Protein AF-A0A2N2ZHJ8-F1 (afdb_monomer_lite)

Secondary structure (DSSP, 8-state):
--HHHHHHHHHHHHHHTT-HHHHHHHHHHHHHHHHHHHHHHHHHHHH-

Radius of gyration: 14.44 Å; chains: 1; bounding box: 30×17×39 Å

Foldseek 3Di:
DCVVVVVVLVVLVVVCVPDVVSVVVNVVVVVVVVVVVVVVVVVVVVVD

Sequence (48 aa):
LNGAQNAGILAAQIIGAFDKTVQKKLDAYKESLKEKVIKGSAEIKKIN

pLDDT: mean 92.88, std 8.81, range [58.25, 98.06]

Structure (mmCIF, N/CA/C/O backbone):
data_AF-A0A2N2ZHJ8-F1
#
_entry.id   AF-A0A2N2ZHJ8-F1
#
loop_
_atom_site.group_PDB
_atom_site.id
_atom_site.type_symbol
_atom_site.label_atom_id
_atom_site.label_alt_id
_atom_site.label_comp_id
_atom_site.label_asym_id
_atom_site.label_entity_id
_atom_site.label_seq_id
_atom_site.pdbx_PDB_ins_code
_atom_site.Cartn_x
_atom_site.Cartn_y
_atom_site.Cartn_z
_atom_site.occupancy
_atom_site.B_iso_or_equiv
_atom_site.auth_seq_id
_atom_site.auth_comp_id
_atom_site.auth_asym_id
_atom_site.auth_atom_id
_atom_site.pdbx_PDB_model_num
ATOM 1 N N . LEU A 1 1 ? 9.913 10.287 12.246 1.00 58.94 1 LEU A N 1
ATOM 2 C CA . LEU A 1 1 ? 10.268 8.849 12.324 1.00 58.94 1 LEU A CA 1
ATOM 3 C C . LEU A 1 1 ? 9.427 7.903 11.437 1.00 58.94 1 LEU A C 1
ATOM 5 O O . LEU A 1 1 ? 9.737 6.726 11.429 1.00 58.94 1 LEU A O 1
ATOM 9 N N . ASN A 1 2 ? 8.497 8.372 10.581 1.00 72.12 2 ASN A N 1
ATOM 10 C CA . ASN A 1 2 ? 7.751 7.500 9.633 1.00 72.12 2 ASN A CA 1
ATOM 11 C C . ASN A 1 2 ? 8.207 7.609 8.161 1.00 72.12 2 ASN A C 1
ATOM 13 O O . ASN A 1 2 ? 7.538 7.118 7.253 1.00 72.12 2 ASN A O 1
ATOM 17 N N . GLY A 1 3 ? 9.341 8.268 7.901 1.00 85.62 3 GLY A N 1
ATOM 18 C CA . GLY A 1 3 ? 9.804 8.548 6.537 1.00 85.62 3 GLY A CA 1
ATOM 19 C C . GLY A 1 3 ? 10.081 7.287 5.719 1.00 85.62 3 GLY A C 1
ATOM 20 O O . GLY A 1 3 ? 9.706 7.230 4.555 1.00 85.62 3 GLY A O 1
ATOM 21 N N . ALA A 1 4 ? 10.654 6.252 6.341 1.00 93.12 4 ALA A N 1
ATOM 22 C CA . ALA A 1 4 ? 10.970 4.994 5.665 1.00 93.12 4 ALA A CA 1
ATOM 23 C C . ALA A 1 4 ? 9.713 4.246 5.189 1.00 93.12 4 ALA A C 1
ATOM 25 O O . ALA A 1 4 ? 9.685 3.739 4.071 1.00 93.12 4 ALA A O 1
ATOM 26 N N . GLN A 1 5 ? 8.647 4.228 5.997 1.00 90.25 5 GLN A N 1
ATOM 27 C CA . GLN A 1 5 ? 7.384 3.602 5.605 1.00 90.25 5 GLN A CA 1
ATOM 28 C C . GLN A 1 5 ? 6.728 4.359 4.444 1.00 90.25 5 GLN A C 1
ATOM 30 O O . GLN A 1 5 ? 6.319 3.743 3.462 1.00 90.25 5 GLN A O 1
ATOM 35 N N . ASN A 1 6 ? 6.684 5.692 4.519 1.00 91.19 6 ASN A N 1
ATOM 36 C CA . ASN A 1 6 ? 6.124 6.517 3.447 1.00 91.19 6 ASN A CA 1
ATOM 37 C C . ASN A 1 6 ? 6.945 6.408 2.154 1.00 91.19 6 ASN A C 1
ATOM 39 O O . ASN A 1 6 ? 6.369 6.304 1.074 1.00 91.19 6 ASN A O 1
ATOM 43 N N . ALA A 1 7 ? 8.276 6.355 2.258 1.00 96.31 7 ALA A N 1
ATOM 44 C CA . ALA A 1 7 ? 9.164 6.123 1.123 1.00 96.31 7 ALA A CA 1
ATOM 45 C C . ALA A 1 7 ? 8.941 4.737 0.496 1.00 96.31 7 ALA A C 1
ATOM 47 O O . ALA A 1 7 ? 8.896 4.620 -0.726 1.00 96.31 7 ALA A O 1
ATOM 48 N N . GLY A 1 8 ? 8.728 3.699 1.311 1.00 95.25 8 GLY A N 1
ATOM 49 C CA . GLY A 1 8 ? 8.384 2.361 0.830 1.00 95.25 8 GLY A CA 1
ATOM 50 C C . GLY A 1 8 ? 7.042 2.318 0.093 1.00 95.25 8 GLY A C 1
ATOM 51 O O . GLY A 1 8 ? 6.941 1.690 -0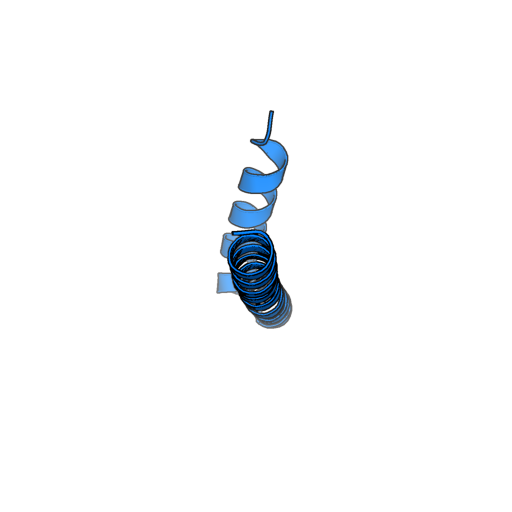.958 1.00 95.25 8 GLY A O 1
ATOM 52 N N . ILE A 1 9 ? 6.027 3.030 0.593 1.00 95.12 9 ILE A N 1
ATOM 53 C CA . ILE A 1 9 ? 4.727 3.149 -0.086 1.00 95.12 9 ILE A CA 1
ATOM 54 C C . ILE A 1 9 ? 4.885 3.885 -1.420 1.00 95.12 9 ILE A C 1
ATOM 56 O O . ILE A 1 9 ? 4.347 3.424 -2.424 1.00 95.12 9 ILE A O 1
ATOM 60 N N . LEU A 1 10 ? 5.657 4.975 -1.456 1.00 96.31 10 LEU A N 1
ATOM 61 C CA . LEU A 1 10 ? 5.931 5.713 -2.689 1.00 96.31 10 LEU A CA 1
ATOM 62 C C . LEU A 1 10 ? 6.663 4.842 -3.719 1.00 96.31 10 LEU A C 1
ATOM 64 O O . LEU A 1 10 ? 6.267 4.792 -4.881 1.00 96.31 10 LEU A O 1
ATOM 68 N N . ALA A 1 11 ? 7.686 4.099 -3.296 1.00 97.38 11 ALA A N 1
ATOM 69 C CA . ALA A 1 11 ? 8.389 3.157 -4.163 1.00 97.38 11 ALA A CA 1
ATOM 70 C C . ALA A 1 11 ? 7.442 2.072 -4.699 1.00 97.38 11 ALA A C 1
ATOM 72 O O . ALA 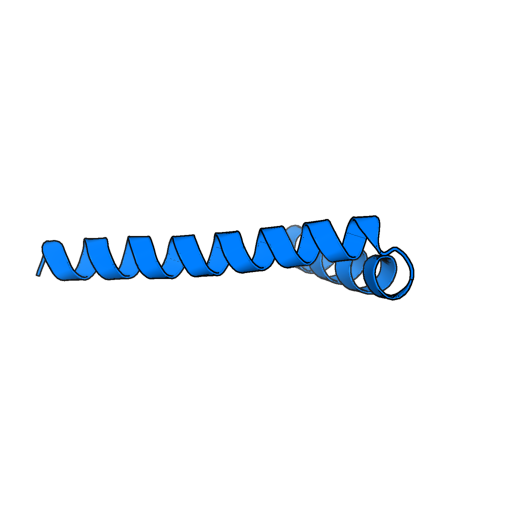A 1 11 ? 7.442 1.787 -5.896 1.00 97.38 11 ALA A O 1
ATOM 73 N N . ALA A 1 12 ? 6.577 1.517 -3.845 1.00 97.31 12 ALA A N 1
ATOM 74 C CA . ALA A 1 12 ? 5.566 0.557 -4.271 1.00 97.31 12 ALA A CA 1
ATOM 75 C C . ALA A 1 12 ? 4.587 1.167 -5.287 1.00 97.31 12 ALA A C 1
ATOM 77 O O . ALA A 1 12 ? 4.182 0.473 -6.214 1.00 97.31 12 ALA A O 1
ATOM 78 N N . GLN A 1 13 ? 4.214 2.446 -5.149 1.00 96.75 13 GLN A N 1
ATOM 79 C CA . GLN A 1 13 ? 3.345 3.139 -6.110 1.00 96.75 13 GLN A CA 1
ATOM 80 C C . GLN A 1 13 ? 4.023 3.302 -7.473 1.00 96.75 13 GLN A C 1
ATOM 82 O O . GLN A 1 13 ? 3.385 3.058 -8.494 1.00 96.75 13 GLN A O 1
ATOM 87 N N . ILE A 1 14 ? 5.311 3.657 -7.489 1.00 98.00 14 ILE A N 1
ATOM 88 C CA . ILE A 1 14 ? 6.108 3.767 -8.719 1.00 98.00 14 ILE A CA 1
ATOM 89 C C . ILE A 1 14 ? 6.202 2.403 -9.415 1.00 98.00 14 ILE A C 1
ATOM 91 O O . ILE A 1 14 ? 5.929 2.303 -10.607 1.00 98.00 14 ILE A O 1
ATOM 95 N N . ILE A 1 15 ? 6.527 1.339 -8.673 1.00 97.88 15 ILE A N 1
ATOM 96 C CA . ILE A 1 15 ? 6.619 -0.021 -9.226 1.00 97.88 15 ILE A CA 1
ATOM 97 C C . ILE A 1 15 ? 5.239 -0.507 -9.698 1.00 97.88 15 ILE A C 1
ATOM 99 O O . ILE A 1 15 ? 5.101 -1.037 -10.798 1.00 97.88 15 ILE A O 1
ATOM 103 N N . GLY A 1 16 ? 4.195 -0.283 -8.899 1.00 97.75 16 GLY A N 1
ATOM 104 C CA . GLY A 1 16 ? 2.822 -0.688 -9.199 1.00 97.75 16 GLY A CA 1
ATOM 105 C C . GLY A 1 16 ? 2.210 0.004 -10.419 1.00 97.75 16 GLY A C 1
ATOM 106 O O . GLY A 1 16 ? 1.251 -0.516 -10.979 1.00 97.75 16 GLY A O 1
ATOM 107 N N . ALA A 1 17 ? 2.767 1.131 -10.877 1.00 97.25 17 ALA A N 1
ATOM 108 C CA . ALA A 1 17 ? 2.357 1.754 -12.136 1.00 97.25 17 ALA A CA 1
ATOM 109 C C . ALA A 1 17 ? 2.643 0.860 -13.359 1.00 97.25 17 ALA A C 1
ATOM 111 O O . ALA A 1 17 ? 1.964 0.981 -14.377 1.00 97.25 17 ALA A O 1
ATOM 112 N N . PHE A 1 18 ? 3.608 -0.058 -13.243 1.00 97.88 18 PHE A N 1
ATOM 113 C CA . PHE A 1 18 ? 4.026 -0.960 -14.319 1.00 97.88 18 PHE A CA 1
ATOM 114 C C . PHE A 1 18 ? 3.884 -2.450 -13.955 1.00 97.88 18 PHE A C 1
ATOM 116 O O . PHE A 1 18 ? 3.860 -3.294 -14.847 1.00 97.88 18 PHE A O 1
ATOM 123 N N . ASP A 1 19 ? 3.726 -2.788 -12.670 1.00 98.00 19 ASP A N 1
ATOM 124 C CA . ASP A 1 19 ? 3.516 -4.154 -12.178 1.00 98.00 19 ASP A CA 1
ATOM 125 C C . ASP A 1 19 ? 2.126 -4.321 -11.533 1.00 98.00 19 ASP A C 1
ATOM 127 O O . ASP A 1 19 ? 1.858 -3.873 -10.411 1.00 98.00 19 ASP A O 1
ATOM 131 N N . LYS A 1 20 ? 1.242 -5.057 -12.223 1.00 97.19 20 LYS A N 1
ATOM 132 C CA 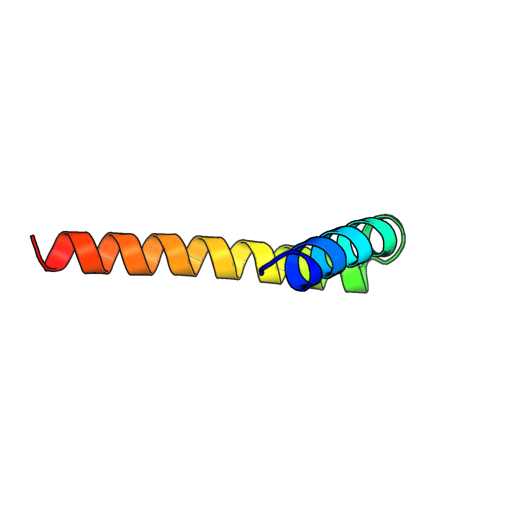. LYS A 1 20 ? -0.127 -5.348 -11.758 1.00 97.19 20 LYS A CA 1
ATOM 133 C C . LYS A 1 20 ? -0.180 -6.149 -10.455 1.00 97.19 20 LYS A C 1
ATOM 135 O O . LYS A 1 20 ? -1.156 -6.044 -9.714 1.00 97.19 20 LYS A O 1
ATOM 140 N N . THR A 1 21 ? 0.823 -6.970 -10.164 1.00 98.06 21 THR A N 1
ATOM 141 C CA . THR A 1 21 ? 0.892 -7.745 -8.919 1.00 98.06 21 THR A CA 1
ATOM 142 C C . THR A 1 21 ? 1.159 -6.819 -7.741 1.00 98.06 21 THR A C 1
ATOM 144 O O . THR A 1 21 ? 0.493 -6.922 -6.708 1.00 98.06 21 THR A O 1
ATOM 147 N N . VAL A 1 22 ? 2.095 -5.881 -7.900 1.00 97.75 22 VAL A N 1
ATOM 148 C CA . VAL A 1 22 ? 2.390 -4.858 -6.887 1.00 97.75 22 VAL A CA 1
ATOM 149 C C . VAL A 1 22 ? 1.203 -3.914 -6.712 1.00 97.75 22 VAL A C 1
ATOM 151 O O . VAL A 1 22 ? 0.823 -3.632 -5.576 1.00 97.75 22 VAL A O 1
ATOM 154 N N . GLN A 1 23 ? 0.546 -3.515 -7.804 1.00 97.88 23 GLN A N 1
ATOM 155 C CA . GLN A 1 23 ? -0.670 -2.701 -7.754 1.00 97.88 23 GLN A CA 1
ATOM 156 C C . GLN A 1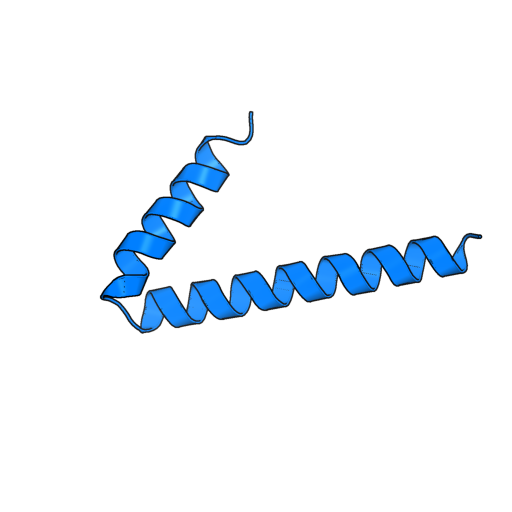 23 ? -1.781 -3.362 -6.927 1.00 97.88 23 GLN A C 1
ATOM 158 O O . GLN A 1 23 ? -2.289 -2.752 -5.990 1.00 97.88 23 GLN A O 1
ATOM 163 N N . LYS A 1 24 ? -2.085 -4.643 -7.180 1.00 98.06 24 LYS A N 1
ATOM 164 C CA . LYS A 1 24 ? -3.098 -5.388 -6.409 1.00 98.06 24 LYS A CA 1
ATOM 165 C C . LYS A 1 24 ? -2.780 -5.452 -4.915 1.00 98.06 24 LYS A C 1
ATOM 167 O O . LYS A 1 24 ? -3.684 -5.346 -4.090 1.00 98.06 24 LYS A O 1
ATOM 172 N N . LYS A 1 25 ? -1.504 -5.613 -4.549 1.00 97.50 25 LYS A N 1
ATOM 173 C CA . LYS A 1 25 ? -1.076 -5.590 -3.139 1.00 97.50 25 LYS A CA 1
ATOM 174 C C . LYS A 1 25 ? -1.286 -4.211 -2.511 1.00 97.50 25 LYS A C 1
ATOM 176 O O . LYS A 1 25 ? -1.721 -4.127 -1.366 1.00 97.50 25 LYS A O 1
ATOM 181 N N . LEU A 1 26 ? -1.005 -3.146 -3.258 1.00 96.75 26 LEU A N 1
ATOM 182 C CA . LEU A 1 26 ? -1.249 -1.764 -2.844 1.00 96.75 26 LEU A CA 1
ATOM 183 C C . LEU A 1 26 ? -2.735 -1.484 -2.619 1.00 96.75 26 LEU A C 1
ATOM 185 O O . LEU A 1 26 ? -3.090 -0.848 -1.628 1.00 96.75 26 LEU A O 1
ATOM 189 N N . ASP A 1 27 ? -3.598 -1.977 -3.501 1.00 96.88 27 ASP A N 1
ATOM 190 C CA . ASP A 1 27 ? -5.045 -1.802 -3.378 1.00 96.88 27 ASP A CA 1
ATOM 191 C C . ASP A 1 27 ? -5.597 -2.558 -2.165 1.00 96.88 27 ASP A C 1
ATOM 193 O O . ASP A 1 27 ? -6.314 -1.977 -1.351 1.00 96.88 27 ASP A O 1
ATOM 197 N N . ALA A 1 28 ? -5.171 -3.810 -1.962 1.00 97.38 28 ALA A N 1
ATOM 198 C CA . ALA A 1 28 ? -5.522 -4.580 -0.769 1.00 97.38 28 ALA A CA 1
ATOM 199 C C . ALA A 1 28 ? -5.045 -3.894 0.523 1.00 97.38 28 ALA A C 1
ATOM 201 O O . ALA A 1 28 ? -5.774 -3.827 1.514 1.00 97.38 28 ALA A O 1
ATOM 202 N N . TYR A 1 29 ? -3.832 -3.335 0.513 1.00 95.56 29 TYR A N 1
ATOM 203 C CA . TYR A 1 29 ? -3.312 -2.579 1.646 1.00 95.56 29 TYR A CA 1
ATOM 204 C C . TYR A 1 29 ? -4.171 -1.343 1.953 1.00 95.56 29 TYR A C 1
ATOM 206 O O . TYR A 1 29 ? -4.516 -1.121 3.115 1.00 95.56 29 TYR A O 1
ATOM 214 N N . LYS A 1 30 ? -4.580 -0.572 0.937 1.00 95.12 30 LYS A N 1
ATOM 215 C CA . LYS A 1 30 ? -5.470 0.588 1.117 1.00 95.12 30 LYS A CA 1
ATOM 216 C C . LYS A 1 30 ? -6.827 0.194 1.700 1.00 95.12 30 LYS A C 1
ATOM 218 O O . LYS A 1 30 ? -7.287 0.866 2.623 1.00 95.12 30 LYS A O 1
ATOM 223 N N . GLU A 1 31 ? -7.437 -0.894 1.228 1.00 97.62 31 GLU A N 1
ATOM 224 C CA . GLU A 1 31 ? -8.711 -1.361 1.793 1.00 97.62 31 GLU A CA 1
ATOM 225 C C . GLU A 1 31 ? -8.540 -1.768 3.263 1.00 97.62 31 GLU A C 1
ATOM 227 O O . GLU A 1 31 ? -9.333 -1.368 4.114 1.00 97.62 31 GLU A O 1
ATOM 232 N N . SER A 1 32 ? -7.431 -2.432 3.608 1.00 96.31 32 SER A N 1
ATOM 233 C CA . SER A 1 32 ? -7.133 -2.771 5.006 1.00 96.31 32 SER A CA 1
ATOM 234 C C . SER A 1 32 ? -7.005 -1.537 5.913 1.00 96.31 32 SER A C 1
ATOM 236 O O . SER A 1 32 ? -7.405 -1.576 7.078 1.00 96.31 32 SER A O 1
ATOM 238 N N . LEU A 1 33 ? -6.468 -0.422 5.401 1.00 95.00 33 LEU A N 1
ATOM 239 C CA . LEU A 1 33 ? -6.367 0.830 6.156 1.00 95.00 33 LEU A CA 1
ATOM 240 C C . LEU A 1 33 ? -7.746 1.449 6.383 1.00 95.00 33 LEU A C 1
ATOM 242 O O . LEU A 1 33 ? -8.046 1.886 7.494 1.00 95.00 33 LEU A O 1
ATOM 246 N N . LYS A 1 34 ? -8.598 1.442 5.357 1.00 96.06 34 LYS A N 1
ATOM 247 C CA . LYS A 1 34 ? -9.984 1.905 5.458 1.00 96.06 34 LYS A CA 1
ATOM 248 C C . LYS A 1 34 ? -10.763 1.094 6.492 1.00 96.06 34 LYS A C 1
ATOM 250 O O . LYS A 1 34 ? -11.421 1.679 7.349 1.00 96.06 34 LYS A O 1
ATOM 255 N N . GLU A 1 35 ? -10.634 -0.231 6.482 1.00 96.94 35 GLU A N 1
ATOM 256 C CA . GLU A 1 35 ? -11.254 -1.089 7.495 1.00 96.94 35 GLU A CA 1
ATOM 257 C C . GLU A 1 35 ? -10.778 -0.772 8.915 1.00 96.94 35 GLU A C 1
ATOM 259 O O . GLU A 1 35 ? -11.597 -0.726 9.834 1.00 96.94 35 GLU A O 1
ATOM 264 N N . LYS A 1 36 ? -9.472 -0.541 9.110 1.00 95.56 36 LYS A N 1
ATOM 265 C CA . LYS A 1 36 ? -8.922 -0.163 10.422 1.00 95.56 36 LYS A CA 1
ATOM 266 C C . LYS A 1 36 ? -9.537 1.133 10.937 1.00 95.56 36 LYS A C 1
ATOM 268 O O . LYS A 1 36 ? -9.896 1.198 12.108 1.00 95.56 36 LYS A O 1
ATOM 273 N N . VAL A 1 37 ? -9.695 2.135 10.071 1.00 95.31 37 VAL A N 1
ATOM 274 C CA . VAL A 1 37 ? -10.339 3.406 10.434 1.00 95.31 37 VAL A CA 1
ATOM 275 C C . VAL A 1 37 ? -11.798 3.180 10.820 1.00 95.31 37 VAL A C 1
ATOM 277 O O . VAL A 1 37 ? -12.210 3.627 11.883 1.00 95.31 37 VAL A O 1
ATOM 280 N N . ILE A 1 38 ? -12.564 2.437 10.015 1.00 96.00 38 ILE A N 1
ATOM 281 C CA . ILE A 1 38 ? -13.981 2.153 10.298 1.00 96.00 38 ILE A CA 1
ATOM 282 C C . ILE A 1 38 ? -14.140 1.422 11.636 1.00 96.00 38 ILE A C 1
ATOM 284 O O . ILE A 1 38 ? -14.974 1.813 12.453 1.00 96.00 38 ILE A O 1
ATOM 288 N N . LYS A 1 39 ? -13.330 0.383 11.879 1.00 95.06 39 LYS A N 1
ATOM 289 C CA . LYS A 1 39 ? -13.345 -0.383 13.134 1.00 95.06 39 LYS A CA 1
ATOM 290 C C . LYS A 1 39 ? -12.989 0.507 14.322 1.00 95.06 39 LYS A C 1
ATOM 292 O O . LYS A 1 39 ? -13.766 0.565 15.269 1.00 95.06 39 LYS A O 1
ATOM 297 N N . GLY A 1 40 ? -11.901 1.271 14.227 1.00 94.56 40 GLY A N 1
ATOM 298 C CA . GLY A 1 40 ? -11.494 2.198 15.283 1.00 94.56 40 GLY A CA 1
ATOM 299 C C . GLY A 1 40 ? -12.552 3.270 15.572 1.00 94.56 40 GLY A C 1
ATOM 300 O O . GLY A 1 40 ? -12.863 3.536 16.728 1.00 94.56 40 GLY A O 1
ATOM 301 N N . SER A 1 41 ? -13.184 3.847 14.544 1.00 93.75 41 SER A N 1
ATOM 302 C CA . SER A 1 41 ? -14.288 4.800 14.729 1.00 93.75 41 SER A CA 1
ATOM 303 C C . SER A 1 41 ? -15.510 4.162 15.394 1.00 93.75 41 SER A C 1
ATOM 305 O O . SER A 1 41 ? -16.143 4.791 16.242 1.00 93.75 41 SER A O 1
ATOM 307 N N . ALA A 1 42 ? -15.849 2.920 15.037 1.00 93.56 42 ALA A N 1
ATOM 308 C CA . ALA A 1 42 ? -16.951 2.192 15.658 1.00 93.56 42 ALA A CA 1
ATOM 309 C C . ALA A 1 42 ? -16.668 1.864 17.133 1.00 93.56 42 ALA A C 1
ATOM 311 O O . ALA A 1 42 ? -17.580 1.938 17.952 1.00 93.56 42 ALA A O 1
ATOM 312 N N . GLU A 1 43 ? -15.423 1.530 17.478 1.00 93.19 43 GLU A N 1
ATOM 313 C CA . GLU A 1 43 ? -14.989 1.307 18.861 1.00 93.19 43 GLU A CA 1
ATOM 314 C C . GLU A 1 43 ? -15.089 2.586 19.691 1.00 93.19 43 GLU A C 1
ATOM 316 O O . GLU A 1 43 ? -15.716 2.570 20.746 1.00 93.19 43 GLU A O 1
ATOM 321 N N . ILE A 1 44 ? -14.583 3.713 19.181 1.00 91.81 44 ILE A N 1
ATOM 322 C CA . ILE A 1 44 ? -14.697 5.017 19.854 1.00 91.81 44 ILE A CA 1
ATOM 323 C C . ILE A 1 44 ? -16.169 5.379 20.096 1.00 91.81 44 ILE A C 1
ATOM 325 O O . ILE A 1 44 ? -16.527 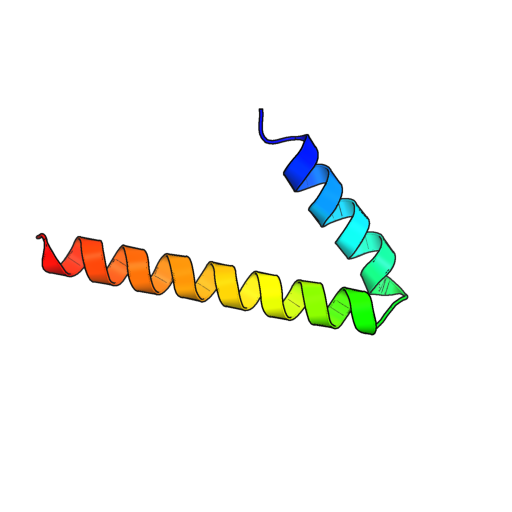5.818 21.185 1.00 91.81 44 ILE A O 1
ATOM 329 N N . LYS A 1 45 ? -17.046 5.149 19.110 1.00 87.69 45 LYS A N 1
ATOM 330 C CA . LYS A 1 45 ? -18.484 5.439 19.229 1.00 87.69 45 LYS A CA 1
ATOM 331 C C . LYS A 1 45 ? -19.209 4.560 20.257 1.00 87.69 45 LYS A C 1
ATOM 333 O O . LYS A 1 45 ? -20.267 4.959 20.715 1.00 87.69 45 LYS A O 1
ATOM 338 N N . LYS A 1 46 ? -18.689 3.374 20.592 1.00 82.88 46 LYS A N 1
ATOM 339 C CA . LYS A 1 46 ? -19.265 2.493 21.627 1.00 82.88 46 LYS A CA 1
ATOM 340 C C . LYS A 1 46 ? -18.851 2.875 23.050 1.00 82.88 46 LYS A C 1
ATOM 342 O O . LYS A 1 46 ? -19.483 2.409 23.990 1.00 82.88 46 LYS A O 1
ATOM 347 N N . ILE A 1 47 ? -17.753 3.616 23.194 1.00 78.25 47 ILE A N 1
ATOM 348 C CA . ILE A 1 47 ? -17.177 4.000 24.492 1.00 78.25 47 ILE A CA 1
ATOM 349 C C . ILE A 1 47 ? -17.726 5.363 24.964 1.00 78.25 47 ILE A C 1
ATOM 351 O O . ILE A 1 47 ? -17.669 5.654 26.156 1.00 78.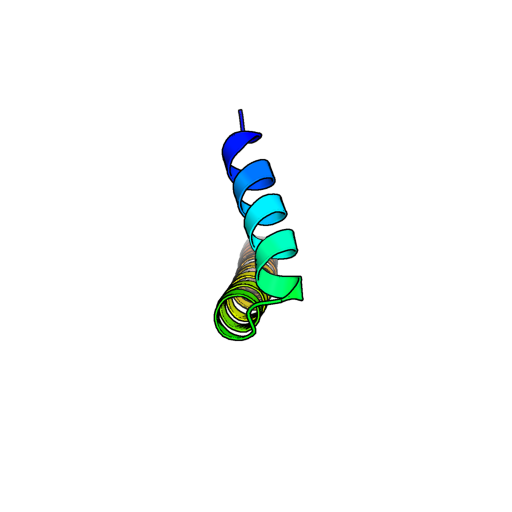25 47 ILE A O 1
ATOM 355 N N . ASN A 1 48 ? -18.282 6.161 24.044 1.00 58.25 48 ASN A N 1
ATOM 356 C CA . ASN A 1 48 ? -19.065 7.373 24.327 1.00 58.25 48 ASN A CA 1
ATOM 357 C C . ASN A 1 48 ? -20.559 7.063 24.446 1.00 58.25 48 ASN A C 1
ATOM 359 O O . ASN A 1 48 ? -21.236 7.808 25.186 1.00 58.25 48 ASN A O 1
#